Protein AF-A0A3D5US49-F1 (afdb_monomer)

Mean predicted aligned error: 4.42 Å

Solvent-accessible surface area (backbone atoms only — not comparable to full-atom values): 7353 Å² total; per-residue (Å²): 103,60,69,60,52,53,50,41,47,77,71,67,50,90,74,85,87,63,83,91,39,85,82,51,78,77,54,89,70,97,71,36,71,46,76,36,46,8,59,54,31,60,66,82,73,28,47,64,89,82,23,84,26,93,61,59,70,69,68,53,64,74,66,43,62,33,37,36,33,36,58,64,65,66,48,29,49,66,60,47,51,59,34,48,77,70,73,28,52,74,47,77,42,70,92,70,70,94,70,71,79,88,74,74,96,74,93,81,87,86,86,82,89,133

Structure (mmCIF, N/CA/C/O backbone):
data_AF-A0A3D5US49-F1
#
_entry.id   AF-A0A3D5US49-F1
#
loop_
_atom_site.group_PDB
_atom_site.id
_atom_site.type_symbol
_atom_site.label_atom_id
_atom_site.label_alt_id
_atom_site.label_comp_id
_atom_site.label_asym_id
_atom_site.label_entity_id
_atom_site.la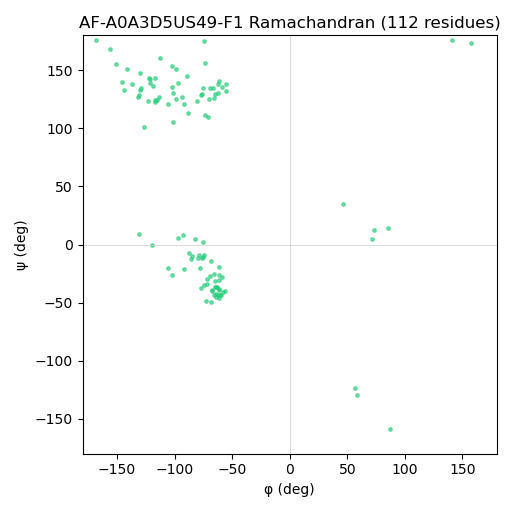bel_seq_id
_atom_site.pdbx_PDB_ins_code
_atom_site.Cartn_x
_atom_site.Cartn_y
_atom_site.Cartn_z
_atom_site.occupancy
_atom_site.B_iso_or_equiv
_atom_site.auth_seq_id
_atom_site.auth_comp_id
_atom_site.auth_asym_id
_atom_site.auth_atom_id
_atom_site.pdbx_PDB_model_num
ATOM 1 N N . ARG A 1 1 ? -0.435 13.999 9.848 1.00 87.69 1 ARG A N 1
ATOM 2 C CA . ARG A 1 1 ? -0.110 14.516 11.202 1.00 87.69 1 ARG A CA 1
ATOM 3 C C . ARG A 1 1 ? -1.212 15.468 11.656 1.00 87.69 1 ARG A C 1
ATOM 5 O O . ARG A 1 1 ? -1.822 16.069 10.768 1.00 87.69 1 ARG A O 1
ATOM 12 N N . PRO A 1 2 ? -1.482 15.591 12.965 1.00 93.88 2 PRO A N 1
ATOM 13 C CA . PRO A 1 2 ? -2.651 16.301 13.491 1.00 93.88 2 PRO A CA 1
ATOM 14 C C . PRO A 1 2 ? -2.766 17.755 13.032 1.00 93.88 2 PRO A C 1
ATOM 16 O O . PRO A 1 2 ? -3.845 18.191 12.643 1.00 93.88 2 PRO A O 1
ATOM 19 N N . GLU A 1 3 ? -1.653 18.485 12.967 1.00 95.69 3 GLU A N 1
ATOM 20 C CA . GLU A 1 3 ? -1.659 19.904 12.594 1.00 95.69 3 GLU A CA 1
ATOM 21 C C . GLU A 1 3 ? -2.064 20.097 11.129 1.00 95.69 3 GLU A C 1
ATOM 23 O O . GLU A 1 3 ? -2.828 21.005 10.802 1.00 95.69 3 GLU A O 1
ATOM 28 N N . GLY A 1 4 ? -1.585 19.209 10.252 1.00 95.38 4 GLY A N 1
ATOM 29 C CA . GLY A 1 4 ? -1.939 19.207 8.833 1.00 95.38 4 GLY A CA 1
ATOM 30 C C . GLY A 1 4 ? -3.406 18.847 8.605 1.00 95.38 4 GLY A C 1
ATOM 31 O O . GLY A 1 4 ? -4.070 19.492 7.800 1.00 95.38 4 GLY A O 1
ATOM 32 N N . ALA A 1 5 ? -3.934 17.878 9.359 1.00 96.00 5 ALA A N 1
ATOM 33 C CA . ALA A 1 5 ? -5.355 17.541 9.307 1.00 96.00 5 ALA A CA 1
ATOM 34 C C . ALA A 1 5 ? -6.227 18.713 9.781 1.00 96.00 5 ALA A C 1
ATOM 36 O O . ALA A 1 5 ? -7.174 19.092 9.099 1.00 96.00 5 ALA A O 1
ATOM 37 N N . ALA A 1 6 ? -5.858 19.357 10.892 1.00 96.81 6 ALA A N 1
ATOM 38 C CA . ALA A 1 6 ? -6.561 20.535 11.388 1.00 96.81 6 ALA A CA 1
ATOM 39 C C . ALA A 1 6 ? -6.525 21.699 10.379 1.00 96.81 6 ALA A C 1
ATOM 41 O O . ALA A 1 6 ? -7.517 22.408 10.220 1.00 96.81 6 ALA A O 1
ATOM 42 N N . ALA A 1 7 ? -5.402 21.894 9.680 1.00 97.94 7 ALA A N 1
ATOM 43 C CA . ALA A 1 7 ? -5.298 22.886 8.613 1.00 97.94 7 ALA A CA 1
ATOM 44 C C . ALA A 1 7 ? -6.200 22.553 7.413 1.00 97.94 7 ALA A C 1
ATOM 46 O O . ALA A 1 7 ? -6.899 23.442 6.934 1.00 97.94 7 ALA A O 1
ATOM 47 N N . ALA A 1 8 ? -6.241 21.290 6.976 1.00 97.31 8 ALA A N 1
ATOM 48 C CA . ALA A 1 8 ? -7.117 20.845 5.891 1.00 97.31 8 ALA A CA 1
ATOM 49 C C . ALA A 1 8 ? -8.601 21.058 6.231 1.00 97.31 8 ALA A C 1
ATOM 51 O O . ALA A 1 8 ? -9.348 21.592 5.414 1.00 97.31 8 ALA A O 1
ATOM 52 N N . ILE A 1 9 ? -9.008 20.731 7.463 1.00 97.19 9 ILE A N 1
ATOM 53 C CA . ILE A 1 9 ? -10.378 20.949 7.952 1.00 97.19 9 ILE A CA 1
ATOM 54 C C . ILE A 1 9 ? -10.732 22.440 7.936 1.00 97.19 9 ILE A C 1
ATOM 56 O O . ILE A 1 9 ? -11.788 22.812 7.432 1.00 97.19 9 ILE A O 1
ATOM 60 N N . ARG A 1 10 ? -9.842 23.320 8.422 1.00 98.19 10 ARG A N 1
ATOM 61 C CA . ARG A 1 10 ? -10.053 24.780 8.340 1.00 98.19 10 ARG A CA 1
ATOM 62 C C . ARG A 1 10 ? -10.153 25.282 6.899 1.00 98.19 10 ARG A C 1
ATOM 64 O O . ARG A 1 10 ? -10.857 26.253 6.653 1.00 98.19 10 ARG A O 1
ATOM 71 N N . GLY A 1 11 ? -9.472 24.623 5.964 1.00 97.94 11 GLY A N 1
ATOM 72 C CA . GLY A 1 11 ? -9.585 24.875 4.527 1.00 97.94 11 GLY A CA 1
ATOM 73 C C . GLY A 1 11 ? -10.864 24.326 3.881 1.00 97.94 11 GLY A C 1
ATOM 74 O O . GLY A 1 11 ? -11.013 24.454 2.672 1.00 97.94 11 GLY A O 1
ATOM 75 N N . GLY A 1 12 ? -11.771 23.712 4.650 1.00 98.12 12 GLY A N 1
ATOM 76 C CA . GLY A 1 12 ? -13.033 23.164 4.151 1.00 98.12 12 GLY A CA 1
ATOM 77 C C . GLY A 1 12 ? -12.938 21.743 3.591 1.00 98.12 12 GLY A C 1
ATOM 78 O O . GLY A 1 12 ? -13.863 21.299 2.913 1.00 98.12 12 GLY A O 1
ATOM 79 N N . ALA A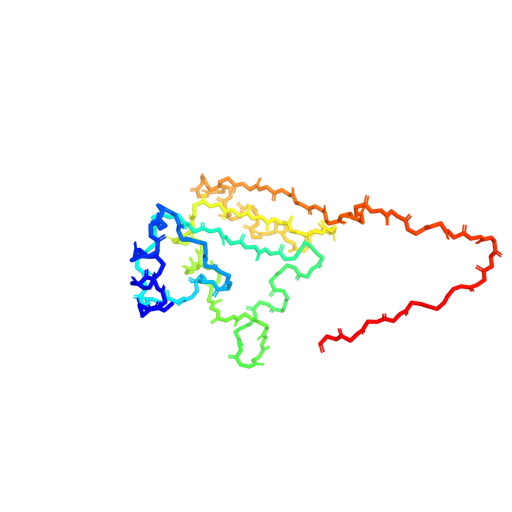 1 13 ? -11.846 21.014 3.847 1.00 97.75 13 ALA A N 1
ATOM 80 C CA . ALA A 1 13 ? -11.724 19.630 3.400 1.00 97.75 13 ALA A CA 1
ATOM 81 C C . ALA A 1 13 ? -12.753 18.725 4.097 1.00 97.75 13 ALA A C 1
ATOM 83 O O . ALA A 1 13 ? -12.831 18.686 5.325 1.00 97.75 13 ALA A O 1
ATOM 84 N N . SER A 1 14 ? -13.492 17.949 3.305 1.00 97.62 14 SER A N 1
ATOM 85 C CA . SER A 1 14 ? -14.403 16.902 3.787 1.00 97.62 14 SER A CA 1
ATOM 86 C C . SER A 1 14 ? -13.738 15.526 3.881 1.00 97.62 14 SER A C 1
ATOM 88 O O . SER A 1 14 ? -14.219 14.659 4.604 1.00 97.62 14 SER A O 1
ATOM 90 N N . ILE A 1 15 ? -12.635 15.321 3.154 1.00 96.81 15 ILE A N 1
ATOM 91 C CA . ILE A 1 15 ? -11.869 14.073 3.106 1.00 96.81 15 ILE A CA 1
ATOM 92 C C . ILE A 1 15 ? -10.381 14.412 3.160 1.00 96.81 15 ILE A C 1
ATOM 94 O O . ILE A 1 15 ? -9.916 15.335 2.490 1.00 96.81 15 ILE A O 1
ATOM 98 N N . ILE A 1 16 ? -9.625 13.636 3.936 1.00 96.06 16 ILE A N 1
ATOM 99 C CA . ILE A 1 16 ? -8.165 13.718 4.005 1.00 96.06 16 ILE A CA 1
ATOM 100 C C . ILE A 1 16 ? -7.587 12.412 3.466 1.00 96.06 16 ILE A C 1
ATOM 102 O O . ILE A 1 16 ? -7.878 11.337 3.985 1.00 96.06 16 ILE A O 1
ATOM 106 N N . VAL A 1 17 ? -6.722 12.511 2.457 1.00 96.38 17 VAL A N 1
ATOM 107 C CA . VAL A 1 17 ? -5.927 11.380 1.965 1.00 96.38 17 VAL A CA 1
ATOM 108 C C . VAL A 1 17 ? -4.532 11.472 2.570 1.00 96.38 17 VAL A C 1
ATOM 110 O O . VAL A 1 17 ? -3.864 12.499 2.461 1.00 96.38 17 VAL A O 1
ATOM 113 N N . MET A 1 18 ? -4.100 10.403 3.237 1.00 95.6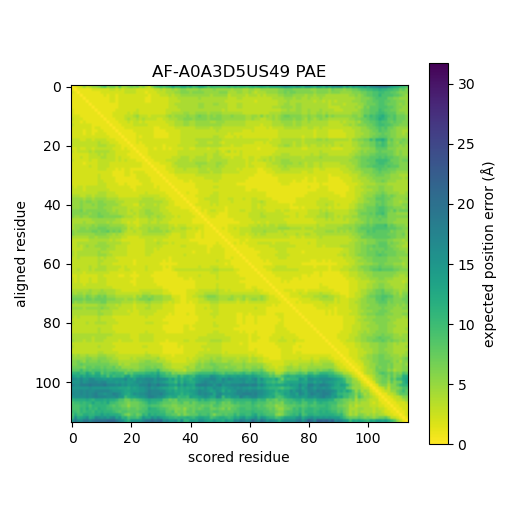2 18 MET A N 1
ATOM 114 C CA . MET A 1 18 ? -2.767 10.317 3.828 1.00 95.62 18 MET A CA 1
ATOM 115 C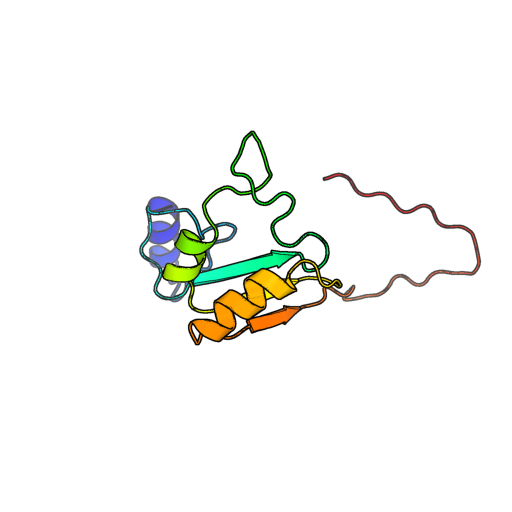 C . MET A 1 18 ? -1.851 9.483 2.938 1.00 95.62 18 MET A C 1
ATOM 117 O O . MET A 1 18 ? -1.945 8.255 2.943 1.00 95.62 18 MET A O 1
ATOM 121 N N . ASP A 1 19 ? -0.942 10.148 2.231 1.00 94.56 19 ASP A N 1
ATOM 122 C CA . ASP A 1 19 ? 0.177 9.467 1.583 1.00 94.56 19 ASP A CA 1
ATOM 123 C C . ASP A 1 19 ? 1.123 8.876 2.648 1.00 94.56 19 ASP A C 1
ATOM 125 O O . ASP A 1 19 ? 1.382 9.512 3.673 1.00 94.56 19 ASP A O 1
ATOM 129 N N . ASP A 1 20 ? 1.545 7.627 2.457 1.00 92.69 20 ASP A N 1
ATOM 130 C CA . ASP A 1 20 ? 2.304 6.803 3.421 1.00 92.69 20 ASP A CA 1
ATOM 131 C C . ASP A 1 20 ? 1.736 6.820 4.866 1.00 92.69 20 ASP A C 1
ATOM 133 O O . ASP A 1 20 ? 2.444 6.807 5.877 1.00 92.69 20 ASP A O 1
ATOM 137 N N . GLY A 1 21 ? 0.406 6.889 4.997 1.00 94.50 21 GLY A N 1
ATOM 138 C CA . GLY A 1 21 ? -0.257 7.065 6.291 1.00 94.50 21 GLY A CA 1
ATOM 139 C C . GLY A 1 21 ? -0.396 5.803 7.146 1.00 94.50 21 GLY A C 1
ATOM 140 O O . GLY A 1 21 ? -0.784 5.909 8.311 1.00 94.50 21 GLY A O 1
ATOM 141 N N . LEU A 1 22 ? -0.133 4.608 6.606 1.00 94.88 22 LEU A N 1
ATOM 142 C CA . LEU A 1 22 ? -0.633 3.345 7.168 1.00 94.88 22 LEU A CA 1
ATOM 143 C C . LEU A 1 22 ? -0.103 3.027 8.578 1.00 94.88 22 LEU A C 1
ATOM 145 O O . LEU A 1 22 ? -0.839 2.483 9.409 1.00 94.88 22 LEU A O 1
ATOM 149 N N . GLN A 1 23 ? 1.158 3.354 8.867 1.00 93.81 23 GLN A N 1
ATOM 150 C CA . GLN A 1 23 ? 1.774 3.162 10.187 1.00 93.81 23 GLN A CA 1
ATOM 151 C C . GLN A 1 23 ? 1.526 4.329 11.141 1.00 93.81 23 GLN A C 1
ATOM 153 O O . GLN A 1 23 ? 1.802 4.197 12.327 1.00 93.81 23 GLN A O 1
ATOM 158 N N . ASN A 1 24 ? 1.028 5.469 10.657 1.00 93.62 24 ASN A N 1
ATOM 159 C CA . ASN A 1 24 ? 0.922 6.681 11.458 1.00 93.62 24 ASN A CA 1
ATOM 160 C C . ASN A 1 24 ? -0.222 6.566 12.485 1.00 93.62 24 ASN A C 1
ATOM 162 O O . ASN A 1 24 ? -1.380 6.607 12.074 1.00 93.62 24 ASN A O 1
ATOM 166 N N . PRO A 1 25 ? 0.034 6.485 13.802 1.00 93.12 25 PRO A N 1
ATOM 167 C CA . PRO A 1 25 ? -1.032 6.331 14.791 1.00 93.12 25 PRO A CA 1
ATOM 168 C C . PRO A 1 25 ? -1.656 7.670 15.215 1.00 93.12 25 PRO A C 1
ATOM 170 O O . PRO A 1 25 ? -2.666 7.674 15.905 1.00 93.12 25 PRO A O 1
ATOM 173 N N . SER A 1 26 ? -1.067 8.808 14.822 1.00 95.62 26 SER A N 1
ATOM 174 C CA . SER A 1 26 ? -1.471 10.144 15.297 1.00 95.62 26 SER A CA 1
ATOM 175 C C . SER A 1 26 ? -2.844 10.600 14.803 1.00 95.62 26 SER A C 1
ATOM 177 O O . SER A 1 26 ? -3.378 11.582 15.307 1.00 95.62 26 SER A O 1
ATOM 179 N N . LEU A 1 27 ? -3.399 9.916 13.802 1.00 93.81 27 LEU A N 1
ATOM 180 C CA . LEU A 1 27 ? -4.723 10.175 13.258 1.00 93.81 27 LEU A CA 1
ATOM 181 C C . LEU A 1 27 ? -5.490 8.858 13.160 1.00 93.81 27 LEU A C 1
ATOM 183 O O . LEU A 1 27 ? -4.993 7.880 12.582 1.00 93.81 27 LEU A O 1
ATOM 187 N N . ALA A 1 28 ? -6.704 8.865 13.712 1.00 94.19 28 ALA A N 1
ATOM 188 C CA . ALA A 1 28 ? -7.695 7.836 13.446 1.00 94.19 28 ALA A CA 1
ATOM 189 C C . ALA A 1 28 ? -8.036 7.852 11.951 1.00 94.19 28 ALA A C 1
ATOM 191 O O . ALA A 1 28 ? -8.085 8.914 11.331 1.00 94.19 28 ALA A O 1
ATOM 192 N N . LYS A 1 29 ? -8.208 6.666 11.372 1.00 95.38 29 LYS A N 1
ATOM 193 C CA . LYS A 1 29 ? -8.506 6.498 9.950 1.00 95.38 29 LYS A CA 1
ATOM 194 C C . LYS A 1 29 ? -9.798 5.719 9.843 1.00 95.38 29 LYS A C 1
ATOM 196 O O . LYS A 1 29 ? -9.863 4.602 10.350 1.00 95.38 29 LYS A O 1
ATOM 201 N N . ASP A 1 30 ? -10.772 6.286 9.151 1.00 97.19 30 ASP A N 1
ATOM 202 C CA . ASP A 1 30 ? -12.033 5.601 8.862 1.00 97.19 30 ASP A CA 1
ATOM 203 C C . ASP A 1 30 ? -11.838 4.497 7.816 1.00 97.19 30 ASP A C 1
ATOM 205 O O . ASP A 1 30 ? -12.528 3.479 7.827 1.00 97.19 30 ASP A O 1
ATOM 209 N N . PHE A 1 31 ? -10.861 4.685 6.922 1.00 97.88 31 PHE A N 1
ATOM 210 C CA . PHE A 1 31 ? -10.528 3.738 5.869 1.00 97.88 31 PHE A CA 1
ATOM 211 C C . PHE A 1 31 ? -9.020 3.706 5.610 1.00 97.88 31 PHE A C 1
ATOM 213 O O . PHE A 1 31 ? -8.375 4.746 5.484 1.00 97.88 31 PHE A O 1
ATOM 220 N N . SER A 1 32 ? -8.446 2.507 5.517 1.00 98.06 32 SER A N 1
ATOM 221 C CA . SER A 1 32 ? -7.019 2.294 5.258 1.00 98.06 32 SER A CA 1
ATOM 222 C C . SER A 1 32 ? -6.799 1.317 4.108 1.00 98.06 32 SER A C 1
ATOM 224 O O . SER A 1 32 ? -7.396 0.239 4.067 1.00 98.06 32 SER A O 1
ATOM 226 N N . ILE A 1 33 ? -5.891 1.671 3.200 1.00 98.12 33 ILE A N 1
ATOM 227 C CA . ILE A 1 33 ? -5.498 0.844 2.056 1.00 98.12 33 ILE A CA 1
ATOM 228 C C . ILE A 1 33 ? -4.044 0.420 2.241 1.00 98.12 33 ILE A C 1
ATOM 230 O O . ILE A 1 33 ? -3.172 1.263 2.443 1.00 98.12 33 ILE A O 1
ATOM 234 N N . LEU A 1 34 ? -3.779 -0.884 2.153 1.00 97.81 34 LEU A N 1
ATOM 235 C CA . LEU A 1 34 ? -2.417 -1.399 2.042 1.00 97.81 34 LEU A CA 1
ATOM 236 C C . LEU A 1 34 ? -2.050 -1.539 0.566 1.00 97.81 34 LEU A C 1
ATOM 238 O O . LEU A 1 34 ? -2.691 -2.295 -0.160 1.00 97.81 34 LEU A O 1
ATOM 242 N N . VAL A 1 35 ? -0.996 -0.851 0.140 1.00 97.25 35 VAL A N 1
ATOM 243 C CA . VAL A 1 35 ? -0.433 -0.988 -1.206 1.00 97.25 35 VAL A CA 1
ATOM 244 C C . VAL A 1 35 ? 0.809 -1.870 -1.131 1.00 97.25 35 VAL A C 1
ATOM 246 O O . VAL A 1 35 ? 1.674 -1.655 -0.283 1.00 97.25 35 VAL A O 1
ATOM 249 N N . VAL A 1 36 ? 0.887 -2.876 -1.997 1.00 97.25 36 VAL A N 1
ATOM 250 C CA . VAL A 1 36 ? 2.027 -3.795 -2.098 1.00 97.25 36 VAL A CA 1
ATOM 251 C C . VAL A 1 36 ? 2.450 -3.891 -3.557 1.00 97.25 36 VAL A C 1
ATOM 253 O O . VAL A 1 36 ? 1.611 -4.086 -4.433 1.00 97.25 36 VAL A O 1
ATOM 256 N N . ASP A 1 37 ? 3.747 -3.774 -3.823 1.00 96.69 37 ASP A N 1
ATOM 257 C CA . ASP A 1 37 ? 4.299 -4.034 -5.152 1.00 96.69 37 ASP A CA 1
ATOM 258 C C . ASP A 1 37 ? 4.147 -5.522 -5.510 1.00 96.69 37 ASP A C 1
ATOM 260 O O . ASP A 1 37 ? 4.558 -6.406 -4.758 1.00 96.69 37 ASP A O 1
ATOM 264 N N . ALA A 1 38 ? 3.534 -5.819 -6.653 1.00 97.44 38 ALA A N 1
ATOM 265 C CA . ALA A 1 38 ? 3.226 -7.180 -7.081 1.00 97.44 38 ALA A CA 1
ATOM 266 C C . ALA A 1 38 ? 4.486 -7.983 -7.447 1.00 97.44 38 ALA A C 1
ATOM 268 O O . ALA A 1 38 ? 4.486 -9.212 -7.315 1.00 97.44 38 ALA A O 1
ATOM 269 N N . ALA A 1 39 ? 5.555 -7.305 -7.882 1.00 96.19 39 ALA A N 1
ATOM 270 C CA . ALA A 1 39 ? 6.823 -7.932 -8.251 1.00 96.19 39 ALA A CA 1
ATOM 271 C C . ALA A 1 39 ? 7.656 -8.323 -7.021 1.00 96.19 39 ALA A C 1
ATOM 273 O O . ALA A 1 39 ? 8.278 -9.383 -7.013 1.00 96.19 39 ALA A O 1
ATOM 274 N N . SER A 1 40 ? 7.630 -7.500 -5.973 1.00 95.56 40 SER A N 1
ATOM 275 C CA . SER A 1 40 ? 8.475 -7.647 -4.782 1.00 95.56 40 SER A CA 1
ATOM 276 C C . SER A 1 40 ? 7.736 -8.251 -3.587 1.00 95.56 40 SER A C 1
ATOM 278 O O . SER A 1 40 ? 8.350 -8.875 -2.719 1.00 95.56 40 SER A O 1
ATOM 280 N N . GLY A 1 41 ? 6.414 -8.084 -3.513 1.00 96.38 41 GLY A N 1
ATOM 281 C CA . GLY A 1 41 ? 5.585 -8.601 -2.429 1.00 96.38 41 GLY A CA 1
ATOM 282 C C . GLY A 1 41 ? 6.048 -8.114 -1.053 1.00 96.38 41 GLY A C 1
ATOM 283 O O . GLY A 1 41 ? 6.143 -6.919 -0.790 1.00 96.38 41 GLY A O 1
ATOM 284 N N . LEU A 1 42 ? 6.343 -9.060 -0.157 1.00 96.12 42 LEU A N 1
ATOM 285 C CA . LEU A 1 42 ? 6.869 -8.784 1.190 1.00 96.12 42 LEU A CA 1
ATOM 286 C C . LEU A 1 42 ? 8.411 -8.806 1.264 1.00 96.12 42 LEU A C 1
ATOM 288 O O . LEU A 1 42 ? 8.977 -8.795 2.362 1.00 96.12 42 LEU A O 1
ATOM 292 N N . GLY A 1 43 ? 9.097 -8.890 0.120 1.00 94.38 43 GLY A N 1
ATOM 293 C CA . GLY A 1 43 ? 10.545 -9.063 0.046 1.00 94.38 43 GLY A CA 1
ATOM 294 C C . GLY A 1 43 ? 11.004 -10.330 0.769 1.00 94.38 43 GLY A C 1
ATOM 295 O O . GLY A 1 43 ? 10.447 -11.409 0.585 1.00 94.38 43 GLY A O 1
ATOM 296 N N . ASN A 1 44 ? 12.001 -10.197 1.645 1.00 94.56 44 ASN A N 1
ATOM 297 C CA . ASN A 1 44 ? 12.538 -11.322 2.418 1.00 94.56 44 ASN A CA 1
ATOM 298 C C . ASN A 1 44 ? 11.718 -11.671 3.683 1.00 94.56 44 ASN A C 1
ATOM 300 O O . ASN A 1 44 ? 12.151 -12.502 4.482 1.00 94.56 44 ASN A O 1
ATOM 304 N N . GLY A 1 45 ? 10.572 -11.014 3.907 1.00 93.69 45 GLY A N 1
ATOM 305 C CA . GLY A 1 45 ? 9.685 -11.280 5.041 1.00 93.69 45 GLY A CA 1
ATOM 306 C C . GLY A 1 45 ? 10.201 -10.826 6.413 1.00 93.69 45 GLY A C 1
ATOM 307 O O . GLY A 1 45 ? 9.541 -11.090 7.420 1.00 93.69 45 GLY A O 1
ATOM 308 N N . ARG A 1 46 ? 11.355 -10.150 6.485 1.00 96.69 46 ARG A N 1
ATOM 309 C CA . ARG A 1 46 ? 11.946 -9.652 7.736 1.00 96.69 46 ARG A CA 1
ATOM 310 C C . ARG A 1 46 ? 11.645 -8.168 7.942 1.00 96.69 46 ARG A C 1
ATOM 312 O O . ARG A 1 46 ? 11.476 -7.414 6.984 1.00 96.69 46 ARG A O 1
ATOM 319 N N . LEU A 1 47 ? 11.581 -7.766 9.211 1.00 96.81 47 LEU A N 1
ATOM 320 C CA . LEU A 1 47 ? 11.468 -6.360 9.596 1.00 96.81 47 LEU A CA 1
ATOM 321 C C . LEU A 1 47 ? 12.793 -5.626 9.387 1.00 96.81 47 LEU A C 1
ATOM 323 O O . LEU A 1 47 ? 13.860 -6.240 9.461 1.00 96.81 47 LEU A O 1
ATOM 327 N N . MET A 1 48 ? 12.716 -4.310 9.215 1.00 94.69 48 MET A N 1
ATOM 328 C CA . MET A 1 48 ? 13.885 -3.430 9.241 1.00 94.69 48 MET A CA 1
ATOM 329 C C . MET A 1 48 ? 14.669 -3.609 10.557 1.00 94.69 48 MET A C 1
ATOM 331 O O . MET A 1 48 ? 14.045 -3.705 11.618 1.00 94.69 48 MET A O 1
ATOM 335 N N . PRO A 1 49 ? 16.017 -3.656 10.520 1.00 95.44 49 PRO A N 1
ATOM 336 C CA . PRO A 1 49 ? 16.891 -3.490 9.347 1.00 95.44 49 PRO A CA 1
ATOM 337 C C . PRO A 1 49 ? 17.168 -4.784 8.553 1.00 95.44 49 PRO A C 1
ATOM 339 O O . PRO A 1 49 ? 17.778 -4.730 7.493 1.00 95.44 49 PRO A O 1
ATOM 342 N N . ALA A 1 50 ? 16.742 -5.955 9.038 1.00 96.56 50 ALA A N 1
ATOM 343 C CA . ALA A 1 50 ? 17.040 -7.253 8.414 1.00 96.56 50 ALA A CA 1
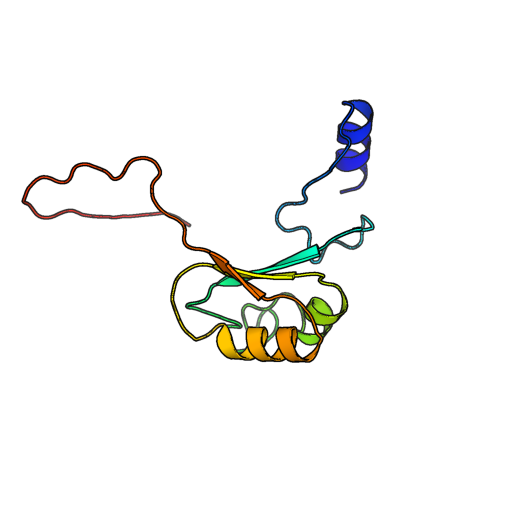ATOM 344 C C . ALA A 1 50 ? 16.234 -7.533 7.126 1.00 96.56 50 ALA A C 1
ATOM 346 O O . ALA A 1 50 ? 16.474 -8.525 6.432 1.00 96.56 50 ALA A O 1
ATOM 347 N N . GLY A 1 51 ? 15.251 -6.694 6.818 1.00 95.19 51 GLY A N 1
ATOM 348 C CA . GLY A 1 51 ? 14.396 -6.777 5.643 1.00 95.19 51 GLY A CA 1
ATOM 349 C C . GLY A 1 51 ? 13.579 -5.505 5.449 1.00 95.19 51 GLY A C 1
ATOM 350 O O . GLY A 1 51 ? 13.643 -4.617 6.291 1.00 95.19 51 GLY A O 1
ATOM 351 N N . PRO A 1 52 ? 12.798 -5.406 4.362 1.00 94.19 52 PRO A N 1
ATOM 352 C CA . PRO A 1 52 ? 12.155 -4.156 3.955 1.00 94.19 52 PRO A CA 1
ATOM 353 C C . PRO A 1 52 ? 10.886 -3.811 4.751 1.00 94.19 52 PRO A C 1
ATOM 355 O O . PRO A 1 52 ? 10.321 -2.731 4.582 1.00 94.19 52 PRO A O 1
ATOM 358 N N . LEU A 1 53 ? 10.382 -4.719 5.592 1.00 96.00 53 LEU A N 1
ATOM 359 C CA . LEU A 1 53 ? 9.094 -4.525 6.251 1.00 96.00 53 LEU A CA 1
ATOM 360 C C . LEU A 1 53 ? 9.207 -3.542 7.425 1.00 96.00 53 LEU A C 1
ATOM 362 O O . LEU A 1 53 ? 10.004 -3.728 8.344 1.00 96.00 53 LEU A O 1
ATOM 366 N N . ARG A 1 54 ? 8.340 -2.525 7.445 1.00 95.12 54 ARG A N 1
ATOM 367 C CA . ARG A 1 54 ? 8.218 -1.575 8.570 1.00 95.12 54 ARG A CA 1
ATOM 368 C C . ARG A 1 54 ? 7.440 -2.150 9.753 1.00 95.12 54 ARG A C 1
ATOM 370 O O . ARG A 1 54 ? 7.548 -1.671 10.874 1.00 95.12 54 ARG A O 1
ATOM 377 N N . GLU A 1 55 ? 6.651 -3.187 9.501 1.00 95.62 55 GLU A N 1
ATOM 378 C CA . GLU A 1 55 ? 5.817 -3.854 10.491 1.00 95.62 55 GLU A CA 1
ATOM 379 C C . GLU A 1 55 ? 5.499 -5.291 10.073 1.00 95.62 55 GLU A C 1
ATOM 381 O O . GLU A 1 55 ? 5.692 -5.691 8.923 1.00 95.62 55 GLU A O 1
ATOM 386 N N . LYS A 1 56 ? 4.958 -6.082 11.004 1.00 96.06 56 LYS A N 1
ATOM 387 C CA . LYS A 1 56 ? 4.526 -7.445 10.693 1.00 96.06 56 LYS A CA 1
ATOM 388 C C . LYS A 1 56 ? 3.294 -7.392 9.780 1.00 96.06 56 LYS A C 1
ATOM 390 O O . LYS A 1 56 ? 2.330 -6.714 10.132 1.00 96.06 56 LYS A O 1
ATOM 395 N N . PRO A 1 57 ? 3.220 -8.198 8.704 1.00 95.56 57 PRO A N 1
ATOM 396 C CA . PRO A 1 57 ? 2.070 -8.173 7.799 1.00 95.56 57 PRO A CA 1
ATOM 397 C C . PRO A 1 57 ? 0.736 -8.480 8.491 1.00 95.56 57 PRO A C 1
ATOM 399 O O . PRO A 1 57 ? -0.308 -8.008 8.066 1.00 95.56 57 PRO A O 1
ATOM 402 N N . GLY A 1 58 ? 0.755 -9.259 9.581 1.00 96.12 58 GLY A N 1
ATOM 403 C CA . GLY A 1 58 ? -0.444 -9.501 10.391 1.00 96.12 58 GLY A CA 1
ATOM 404 C C . GLY A 1 58 ? -1.025 -8.226 11.011 1.00 96.12 58 GLY A C 1
ATOM 405 O O . GLY A 1 58 ? -2.240 -8.065 10.993 1.00 96.12 58 GLY A O 1
ATOM 406 N N . ASN A 1 59 ? -0.167 -7.316 11.481 1.00 95.69 59 ASN A N 1
ATOM 407 C CA . ASN A 1 59 ? -0.571 -6.056 12.108 1.00 95.69 59 ASN A CA 1
ATOM 408 C C . ASN A 1 59 ? -1.138 -5.069 11.081 1.00 95.69 59 ASN A C 1
ATOM 410 O O . ASN A 1 59 ? -2.040 -4.299 11.401 1.00 95.69 59 ASN A O 1
ATOM 414 N N . ALA A 1 60 ? -0.611 -5.076 9.854 1.00 96.12 60 ALA A N 1
ATOM 415 C CA . ALA A 1 60 ? -1.165 -4.283 8.761 1.00 96.12 60 ALA A CA 1
ATOM 416 C C . ALA A 1 60 ? -2.541 -4.829 8.354 1.00 96.12 60 ALA A C 1
ATOM 418 O O . ALA A 1 60 ? -3.519 -4.089 8.314 1.00 96.12 60 ALA A O 1
ATOM 419 N N . LEU A 1 61 ? -2.637 -6.145 8.128 1.00 97.69 61 LEU A N 1
ATOM 420 C CA . LEU A 1 61 ? -3.884 -6.796 7.719 1.00 97.69 61 LEU A CA 1
ATOM 421 C C . LEU A 1 61 ? -5.020 -6.655 8.742 1.00 97.69 61 LEU A C 1
ATOM 423 O O . LEU A 1 61 ? -6.177 -6.715 8.349 1.00 97.69 61 LEU A O 1
ATOM 427 N N . SER A 1 62 ? -4.725 -6.488 10.033 1.00 96.50 62 SER A N 1
ATOM 428 C CA . SER A 1 62 ? -5.761 -6.321 11.061 1.00 96.50 62 SER A CA 1
ATOM 429 C C . SER A 1 62 ? -6.417 -4.939 11.064 1.00 96.50 62 SER A C 1
ATOM 431 O O . SER A 1 62 ? -7.387 -4.750 11.789 1.00 96.50 62 SER A O 1
ATOM 433 N N . ARG A 1 63 ? -5.878 -3.964 10.319 1.00 95.88 63 ARG A N 1
ATOM 434 C CA . ARG A 1 63 ? -6.341 -2.567 10.354 1.00 95.88 63 ARG A CA 1
ATOM 435 C C . ARG A 1 63 ? -6.598 -1.943 8.984 1.00 95.88 63 ARG A C 1
ATOM 437 O O . ARG A 1 63 ? -6.782 -0.734 8.899 1.00 95.88 63 ARG A O 1
ATOM 444 N N . ILE A 1 64 ? -6.559 -2.739 7.918 1.00 98.19 64 ILE A N 1
ATOM 445 C CA . ILE A 1 64 ? -6.833 -2.272 6.555 1.00 98.19 64 ILE A CA 1
ATOM 446 C C . ILE A 1 64 ? -8.236 -2.687 6.132 1.00 98.19 64 ILE A C 1
ATOM 448 O O . ILE A 1 64 ? -8.755 -3.711 6.568 1.00 98.19 64 ILE A O 1
ATOM 452 N N . ASN A 1 65 ? -8.807 -1.916 5.219 1.00 98.56 65 ASN A N 1
ATOM 453 C CA . ASN A 1 65 ? -10.108 -2.180 4.621 1.00 98.56 65 ASN A CA 1
ATOM 454 C C . ASN A 1 65 ? -9.983 -2.692 3.183 1.00 98.56 65 ASN A C 1
ATOM 456 O O . ASN A 1 65 ? -10.908 -3.315 2.677 1.00 98.56 65 ASN A O 1
ATOM 460 N N . ALA A 1 66 ? -8.846 -2.453 2.528 1.00 98.62 66 ALA A N 1
ATOM 461 C CA . ALA A 1 66 ? -8.553 -2.955 1.192 1.00 98.62 66 ALA A CA 1
ATOM 462 C C . ALA A 1 66 ? -7.048 -3.164 0.994 1.00 98.62 66 ALA A C 1
ATOM 464 O O . ALA A 1 66 ? -6.222 -2.505 1.633 1.00 98.62 66 ALA A O 1
ATOM 465 N N . LEU A 1 67 ? -6.700 -4.059 0.071 1.00 98.69 67 LEU A N 1
ATOM 466 C CA . LEU A 1 67 ? -5.334 -4.266 -0.399 1.00 98.69 67 LEU A CA 1
ATOM 467 C C . LEU A 1 67 ? -5.256 -3.982 -1.901 1.00 98.69 67 LEU A C 1
ATOM 469 O O . LEU A 1 67 ? -6.109 -4.436 -2.661 1.00 98.69 67 LEU A O 1
ATOM 473 N N . ILE A 1 68 ? -4.221 -3.266 -2.335 1.00 98.44 68 ILE A N 1
ATOM 474 C CA . ILE A 1 68 ? -3.916 -3.029 -3.749 1.00 98.44 68 ILE A CA 1
ATOM 475 C C . ILE A 1 68 ? -2.561 -3.655 -4.069 1.00 98.44 68 ILE A C 1
ATOM 477 O O . ILE A 1 68 ? -1.553 -3.305 -3.458 1.00 98.44 68 ILE A O 1
ATOM 481 N N . LEU A 1 69 ? -2.538 -4.558 -5.047 1.00 98.38 69 LEU A N 1
ATOM 482 C CA . LEU A 1 69 ? -1.312 -5.017 -5.691 1.00 98.38 69 LEU A CA 1
ATOM 483 C C . LEU A 1 69 ? -0.988 -4.091 -6.866 1.00 98.38 69 LEU A C 1
ATOM 485 O O . LEU A 1 69 ? -1.740 -4.061 -7.838 1.00 98.38 69 LEU A O 1
ATOM 489 N N . THR A 1 70 ? 0.106 -3.338 -6.777 1.00 97.56 70 THR A N 1
ATOM 490 C CA . THR A 1 70 ? 0.549 -2.435 -7.849 1.00 97.56 70 THR A CA 1
ATOM 491 C C . THR A 1 70 ? 1.616 -3.091 -8.717 1.00 97.56 70 THR A C 1
ATOM 493 O O . THR A 1 70 ? 2.507 -3.762 -8.207 1.00 97.56 70 THR A O 1
ATOM 496 N N . GLY A 1 71 ? 1.541 -2.909 -10.032 1.00 96.38 71 GLY A N 1
ATOM 497 C CA . GLY A 1 71 ? 2.500 -3.470 -10.981 1.00 96.38 71 GLY A CA 1
ATOM 498 C C . GLY A 1 71 ? 2.146 -4.886 -11.440 1.00 96.38 71 GLY A C 1
ATOM 499 O O . GLY A 1 71 ? 0.990 -5.305 -11.424 1.00 96.38 71 GLY A O 1
ATOM 500 N N . ARG A 1 72 ? 3.152 -5.618 -11.928 1.00 94.88 72 ARG A N 1
ATOM 501 C CA . ARG A 1 72 ? 3.007 -6.986 -12.449 1.00 94.88 72 ARG A CA 1
ATOM 502 C C . ARG A 1 72 ? 3.895 -7.938 -11.660 1.00 94.88 72 ARG A C 1
ATOM 504 O O . ARG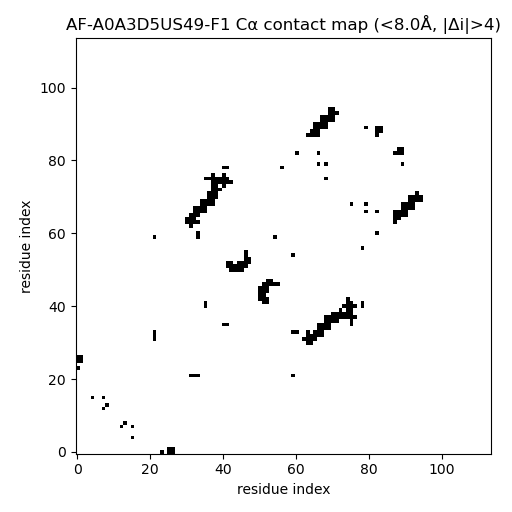 A 1 72 ? 5.015 -7.578 -11.324 1.00 94.88 72 ARG A O 1
ATOM 511 N N . GLY A 1 73 ? 3.419 -9.153 -11.418 1.00 95.44 73 GLY A N 1
ATOM 512 C CA . GLY A 1 73 ? 4.164 -10.187 -10.703 1.00 95.44 73 GLY A CA 1
ATOM 513 C C . GLY A 1 73 ? 3.271 -11.000 -9.773 1.00 95.44 73 GLY A C 1
ATOM 514 O O . GLY A 1 73 ? 2.083 -10.712 -9.638 1.00 95.44 73 GLY A O 1
ATOM 515 N N . HIS A 1 74 ? 3.872 -12.011 -9.145 1.00 96.88 74 HIS A N 1
ATOM 516 C CA . HIS A 1 74 ? 3.192 -12.978 -8.275 1.00 96.88 74 HIS A CA 1
ATOM 517 C C . HIS A 1 74 ? 3.719 -12.978 -6.833 1.00 96.88 74 HIS A C 1
ATOM 519 O O . HIS A 1 74 ? 3.214 -13.704 -5.979 1.00 96.88 74 HIS A O 1
ATOM 525 N N . ALA A 1 75 ? 4.717 -12.148 -6.506 1.00 97.44 75 ALA A N 1
ATOM 526 C CA . ALA A 1 75 ? 5.274 -12.095 -5.152 1.00 97.44 75 ALA A CA 1
ATOM 527 C C . ALA A 1 75 ? 4.254 -11.569 -4.122 1.00 97.44 75 ALA A C 1
ATOM 529 O O . ALA A 1 75 ? 4.327 -11.892 -2.934 1.00 97.44 75 ALA A O 1
ATOM 530 N N . GLY A 1 76 ? 3.275 -10.781 -4.578 1.00 96.88 76 GLY A N 1
ATOM 531 C CA . GLY A 1 76 ? 2.151 -10.306 -3.771 1.00 96.88 76 GLY A CA 1
ATOM 532 C C . GLY A 1 76 ? 1.057 -11.350 -3.497 1.00 96.88 76 GLY A C 1
ATOM 533 O O . GLY A 1 76 ? 0.208 -11.122 -2.632 1.00 96.88 76 GLY A O 1
ATOM 534 N N . ASP A 1 77 ? 1.063 -12.506 -4.168 1.00 97.81 77 ASP A N 1
ATOM 535 C CA . ASP A 1 77 ? -0.062 -13.451 -4.119 1.00 97.81 77 ASP A CA 1
ATOM 536 C C . ASP A 1 77 ? -0.281 -14.025 -2.714 1.00 97.81 77 ASP A C 1
ATOM 538 O O . ASP A 1 77 ? -1.418 -14.164 -2.260 1.00 97.81 77 ASP A O 1
ATOM 542 N N . GLY A 1 78 ? 0.800 -14.268 -1.967 1.00 97.56 78 GLY A N 1
ATOM 543 C CA . GLY A 1 78 ? 0.717 -14.771 -0.595 1.00 97.56 78 GLY A CA 1
ATOM 544 C C . GLY A 1 78 ? 0.027 -13.795 0.367 1.00 97.56 78 GLY A C 1
ATOM 545 O O . GLY A 1 78 ? -0.809 -14.202 1.179 1.00 97.56 78 GLY A O 1
ATOM 546 N N . ILE A 1 79 ? 0.332 -12.494 0.281 1.00 97.81 79 ILE A N 1
ATOM 547 C CA . ILE A 1 79 ? -0.332 -11.491 1.128 1.00 97.81 79 ILE A CA 1
ATOM 548 C C . ILE A 1 79 ? -1.768 -11.229 0.659 1.00 97.81 79 ILE A C 1
ATOM 550 O O . ILE A 1 79 ? -2.659 -11.080 1.496 1.00 97.81 79 ILE A O 1
ATOM 554 N N . ALA A 1 80 ? -2.020 -11.280 -0.650 1.00 98.44 80 ALA A N 1
ATOM 555 C CA . ALA A 1 80 ? -3.360 -11.189 -1.213 1.00 98.44 80 ALA A CA 1
ATOM 556 C C . ALA A 1 80 ? -4.257 -12.352 -0.765 1.00 98.44 80 ALA A C 1
ATOM 558 O O . ALA A 1 80 ? -5.391 -12.126 -0.348 1.00 98.44 80 ALA A O 1
ATOM 559 N N . ALA A 1 81 ? -3.754 -13.589 -0.766 1.00 98.44 81 ALA A N 1
ATOM 560 C CA . ALA A 1 81 ? -4.481 -14.746 -0.244 1.00 98.44 81 ALA A CA 1
ATOM 561 C C . ALA A 1 81 ? -4.835 -14.564 1.242 1.00 98.44 81 ALA A C 1
ATOM 563 O O . ALA A 1 81 ? -5.976 -14.783 1.647 1.00 98.44 81 ALA A O 1
ATOM 564 N N . ARG A 1 82 ? -3.887 -14.071 2.052 1.00 98.19 82 ARG A N 1
ATOM 565 C CA . ARG A 1 82 ? -4.114 -13.764 3.475 1.00 98.19 82 ARG A CA 1
ATOM 566 C C . ARG A 1 82 ? -5.121 -12.636 3.714 1.00 98.19 82 ARG A C 1
ATOM 568 O O . ARG A 1 82 ? -5.763 -12.638 4.766 1.00 98.19 82 ARG A O 1
ATOM 575 N N . ALA A 1 83 ? -5.208 -11.665 2.808 1.00 98.56 83 ALA A N 1
ATOM 576 C CA . ALA A 1 83 ? -6.199 -10.594 2.852 1.00 98.56 83 ALA A CA 1
ATOM 577 C C . ALA A 1 83 ? -7.594 -11.132 2.494 1.00 98.56 83 ALA A C 1
ATOM 579 O O . ALA A 1 83 ? -8.529 -10.966 3.273 1.00 98.56 83 ALA A O 1
ATOM 580 N N . ARG A 1 84 ? -7.709 -11.893 1.396 1.00 98.50 84 ARG A N 1
ATOM 581 C CA . ARG A 1 84 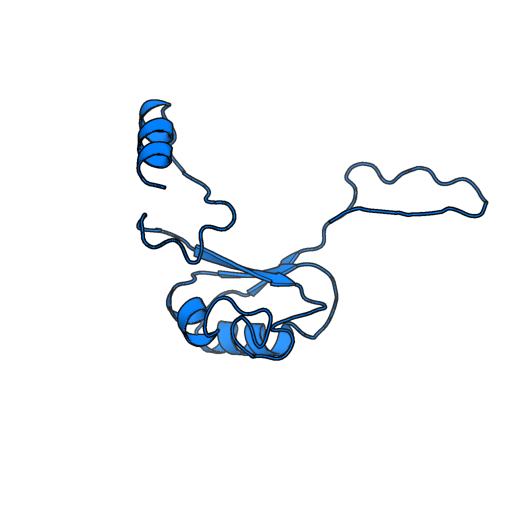? -8.966 -12.541 0.979 1.00 98.50 84 ARG A CA 1
ATOM 582 C C . ARG A 1 84 ? -9.524 -13.477 2.048 1.00 98.50 84 ARG A C 1
ATOM 584 O O . ARG A 1 84 ? -10.714 -13.433 2.327 1.00 98.50 84 ARG A O 1
ATOM 591 N N . ALA A 1 85 ? -8.664 -14.252 2.712 1.00 98.38 85 ALA A N 1
ATOM 592 C CA . ALA A 1 85 ? -9.060 -15.119 3.825 1.00 98.38 85 ALA A CA 1
ATOM 593 C C . ALA A 1 85 ? -9.648 -14.356 5.032 1.00 98.38 85 ALA A C 1
ATOM 595 O O . ALA A 1 85 ? -10.323 -14.953 5.862 1.00 98.38 85 ALA A O 1
ATOM 596 N N . ARG A 1 86 ? -9.397 -13.044 5.139 1.00 97.94 86 ARG A N 1
ATOM 597 C CA . ARG A 1 86 ? -9.980 -12.145 6.150 1.00 97.94 86 ARG A CA 1
ATOM 598 C C . ARG A 1 86 ? -11.200 -11.369 5.633 1.00 97.94 86 ARG A C 1
ATOM 600 O O . ARG A 1 86 ? -11.669 -10.473 6.322 1.00 97.94 86 ARG A O 1
ATOM 607 N N . GLY A 1 87 ? -11.674 -11.651 4.417 1.00 98.25 87 GLY A N 1
ATOM 608 C CA . GLY A 1 87 ? -12.741 -10.884 3.768 1.00 98.25 87 GLY A CA 1
ATOM 609 C C . GLY A 1 87 ? -12.308 -9.499 3.278 1.00 98.25 87 GLY A C 1
ATOM 610 O O . GLY A 1 87 ? -13.158 -8.688 2.924 1.00 98.25 87 GLY A O 1
ATOM 611 N N . ILE A 1 88 ? -11.003 -9.211 3.244 1.00 98.75 88 ILE A N 1
ATOM 612 C CA . ILE A 1 88 ? -10.490 -7.924 2.769 1.00 98.75 88 ILE A CA 1
ATOM 613 C C . ILE A 1 88 ? -10.456 -7.960 1.232 1.00 98.75 88 ILE A C 1
ATOM 615 O O . ILE A 1 88 ? -9.798 -8.845 0.668 1.00 98.75 88 ILE A O 1
ATOM 619 N N . PRO A 1 89 ? -11.124 -7.023 0.535 1.00 98.62 89 PRO A N 1
ATOM 620 C CA . PRO A 1 89 ? -11.071 -6.943 -0.917 1.00 98.62 89 PRO A CA 1
ATOM 621 C C . PRO A 1 89 ? -9.645 -6.659 -1.405 1.00 98.62 89 PRO A C 1
ATOM 623 O O . PRO A 1 89 ? -8.916 -5.838 -0.841 1.00 98.62 89 PRO A O 1
ATOM 626 N N . VAL A 1 90 ? -9.262 -7.352 -2.479 1.00 98.62 90 VAL A N 1
ATOM 627 C CA . VAL A 1 90 ? -7.956 -7.215 -3.131 1.00 98.62 90 VAL A CA 1
ATOM 628 C C . VAL A 1 90 ? -8.155 -6.699 -4.546 1.00 98.62 90 VAL A C 1
ATOM 630 O O . VAL A 1 90 ? -8.837 -7.341 -5.345 1.00 98.62 90 VAL A O 1
ATOM 633 N N . PHE A 1 91 ? -7.502 -5.588 -4.856 1.00 98.44 91 PHE A N 1
ATOM 634 C CA . PHE A 1 91 ? -7.488 -4.964 -6.171 1.00 98.44 91 PHE A CA 1
ATOM 635 C C . PHE A 1 91 ? -6.097 -5.055 -6.795 1.00 98.44 91 PHE A C 1
ATOM 637 O O . PHE A 1 91 ? -5.095 -5.224 -6.097 1.00 98.44 91 PHE A O 1
ATOM 644 N N . SER A 1 92 ? -6.037 -4.898 -8.113 1.00 97.25 92 SER A N 1
ATOM 645 C CA . SER A 1 92 ? -4.787 -4.801 -8.862 1.00 97.25 92 SER A CA 1
ATOM 646 C C . SER A 1 92 ? -4.746 -3.481 -9.618 1.00 97.25 92 SER A C 1
ATOM 648 O O . SER A 1 92 ? -5.755 -3.062 -10.185 1.00 97.25 92 SER A O 1
ATOM 650 N N . SER A 1 93 ? -3.586 -2.834 -9.642 1.00 96.62 93 SER A N 1
ATOM 651 C CA . SER A 1 93 ? -3.353 -1.607 -10.398 1.00 96.62 93 SER A CA 1
ATOM 652 C C . SER A 1 93 ? -2.087 -1.720 -11.241 1.00 96.62 93 SER A C 1
ATOM 654 O O . SER A 1 93 ? -1.122 -2.390 -10.882 1.00 96.62 93 SER A O 1
ATOM 656 N N . ILE A 1 94 ? -2.088 -1.059 -12.396 1.00 94.94 94 ILE A N 1
ATOM 657 C CA . ILE A 1 94 ? -0.909 -0.905 -13.247 1.00 94.94 94 ILE A CA 1
ATOM 658 C C . ILE A 1 94 ? -0.829 0.569 -13.618 1.00 94.94 94 ILE A C 1
ATOM 660 O O . ILE A 1 94 ? -1.798 1.129 -14.131 1.00 94.94 94 ILE A O 1
ATOM 664 N N . VAL A 1 95 ? 0.327 1.187 -13.381 1.00 90.00 95 VAL A N 1
ATOM 665 C CA . VAL A 1 95 ? 0.594 2.549 -13.847 1.00 90.00 95 VAL A CA 1
ATOM 666 C C . VAL A 1 95 ? 0.891 2.497 -15.341 1.00 90.00 95 VAL A C 1
ATOM 668 O O . VAL A 1 95 ? 1.701 1.692 -15.802 1.00 90.00 95 VAL A O 1
ATOM 671 N N . ARG A 1 96 ? 0.209 3.346 -16.105 1.00 89.06 96 ARG A N 1
ATOM 672 C CA . ARG A 1 96 ? 0.449 3.540 -17.535 1.00 89.06 96 ARG A CA 1
ATOM 673 C C . ARG A 1 96 ? 0.766 5.012 -17.781 1.00 89.06 96 ARG A C 1
ATOM 675 O O . ARG A 1 96 ? 0.153 5.854 -17.124 1.00 89.06 96 ARG A O 1
ATOM 682 N N . PRO A 1 97 ? 1.680 5.331 -18.711 1.00 86.44 97 PRO A N 1
ATOM 683 C CA . PRO A 1 97 ? 1.863 6.704 -19.157 1.00 86.44 97 PRO A CA 1
ATOM 684 C C . PRO A 1 97 ? 0.527 7.262 -19.652 1.00 86.44 97 PRO A C 1
ATOM 686 O O . PRO A 1 97 ? -0.164 6.598 -20.424 1.00 86.44 97 PRO A O 1
ATOM 689 N N . SER A 1 98 ? 0.167 8.466 -19.210 1.00 88.12 98 SER A N 1
ATOM 690 C CA . SER A 1 98 ? -1.004 9.181 -19.733 1.00 88.12 98 SER A CA 1
ATOM 691 C C . SER A 1 98 ? -0.818 9.542 -21.208 1.00 88.12 98 SER A C 1
ATOM 693 O O . SER A 1 98 ? -1.758 9.435 -21.989 1.00 88.12 98 SER A O 1
ATOM 695 N N . SER A 1 99 ? 0.415 9.883 -21.581 1.00 87.56 99 SER A N 1
ATOM 696 C CA . SER A 1 99 ? 0.856 10.089 -22.956 1.00 87.56 99 SER A CA 1
ATOM 697 C C . SER A 1 99 ? 2.081 9.211 -23.200 1.00 87.56 99 SER A C 1
ATOM 699 O O . SER A 1 99 ? 3.166 9.550 -22.717 1.00 87.56 99 SER A O 1
ATOM 701 N N . PRO A 1 100 ? 1.939 8.053 -23.868 1.00 78.62 100 PRO A N 1
ATOM 702 C CA . PRO A 1 100 ? 3.091 7.232 -24.200 1.00 78.62 100 PRO A CA 1
ATOM 703 C C . PRO A 1 100 ? 4.019 8.033 -25.125 1.00 78.62 100 PRO A C 1
ATOM 705 O O . PRO A 1 100 ? 3.536 8.626 -26.092 1.00 78.62 100 PRO A O 1
ATOM 708 N N . PRO A 1 101 ? 5.327 8.098 -24.828 1.00 78.06 101 PRO A N 1
ATOM 709 C CA . PRO A 1 101 ? 6.271 8.760 -25.714 1.00 78.06 101 PRO A CA 1
ATOM 710 C C . PRO A 1 101 ? 6.232 8.098 -27.093 1.00 78.06 101 PRO A C 1
ATOM 712 O O . PRO A 1 101 ? 6.205 6.870 -27.204 1.00 78.06 101 PRO A O 1
ATOM 715 N N . ALA A 1 102 ? 6.209 8.922 -28.139 1.00 84.38 102 ALA A N 1
ATOM 716 C CA . ALA A 1 102 ? 6.452 8.452 -29.491 1.00 84.38 102 ALA A CA 1
ATOM 717 C C . ALA A 1 102 ? 7.940 8.102 -29.585 1.00 84.38 102 ALA A C 1
ATOM 719 O O . ALA A 1 102 ? 8.795 8.982 -29.498 1.00 84.38 102 ALA A O 1
ATOM 720 N N . PHE A 1 103 ? 8.234 6.810 -29.673 1.00 83.31 103 PHE A N 1
ATOM 721 C CA . PHE A 1 103 ? 9.568 6.327 -29.984 1.00 83.31 103 PHE A CA 1
ATOM 722 C C . PHE A 1 103 ? 9.650 6.109 -31.497 1.00 83.31 103 PHE A C 1
ATOM 724 O O . PHE A 1 103 ? 8.798 5.423 -32.064 1.00 83.31 103 PHE A O 1
ATOM 731 N N . ASP A 1 104 ? 10.659 6.695 -32.126 1.00 88.69 104 ASP A N 1
ATOM 732 C CA . ASP A 1 104 ? 11.111 6.333 -33.467 1.00 88.69 104 ASP A CA 1
ATOM 733 C C . ASP A 1 104 ? 11.885 5.000 -33.424 1.00 88.69 104 ASP A C 1
ATOM 735 O O . ASP A 1 104 ? 12.142 4.425 -32.362 1.00 88.69 104 ASP A O 1
ATOM 739 N N . GLU A 1 105 ? 12.280 4.477 -34.584 1.00 87.88 105 GLU A N 1
ATOM 740 C CA . GLU A 1 105 ? 13.177 3.322 -34.621 1.00 87.88 105 GLU A CA 1
ATOM 741 C C . GLU A 1 105 ? 14.589 3.720 -34.165 1.00 87.88 105 GLU A C 1
ATOM 743 O O . GLU A 1 105 ? 15.211 4.627 -34.719 1.00 87.88 105 GLU A O 1
ATOM 748 N N . GLY A 1 106 ? 15.123 3.024 -33.160 1.00 89.94 106 GLY A N 1
ATOM 749 C CA . GLY A 1 106 ? 16.490 3.237 -32.696 1.00 89.94 106 GLY A CA 1
ATOM 750 C C . GLY A 1 106 ? 16.732 2.785 -31.256 1.00 89.94 106 GLY A C 1
ATOM 751 O O . GLY A 1 106 ? 15.804 2.377 -30.554 1.00 89.94 106 GLY A O 1
ATOM 752 N N . PRO A 1 107 ? 17.995 2.816 -30.798 1.00 91.50 107 PRO A N 1
ATOM 753 C CA . PRO A 1 107 ? 18.329 2.506 -29.418 1.00 91.50 107 PRO A CA 1
ATOM 754 C C . PRO A 1 107 ? 17.953 3.666 -28.489 1.00 91.50 107 PRO A C 1
ATOM 756 O O . PRO A 1 107 ? 18.294 4.821 -28.738 1.00 91.50 107 PRO A O 1
ATOM 759 N N . TYR A 1 108 ? 17.322 3.332 -27.364 1.00 88.88 108 TYR A N 1
ATOM 760 C CA . TYR A 1 108 ? 16.993 4.275 -26.298 1.00 88.88 108 TYR A CA 1
ATOM 761 C C . TYR A 1 108 ? 17.715 3.903 -25.007 1.00 88.88 108 TYR A C 1
ATOM 763 O O . TYR A 1 108 ? 17.835 2.725 -24.667 1.00 88.88 108 TYR A O 1
ATOM 771 N N . LEU A 1 109 ? 18.145 4.918 -24.256 1.00 91.31 109 LEU A N 1
ATOM 772 C CA . LEU A 1 109 ? 18.608 4.768 -22.881 1.00 91.31 109 LEU A CA 1
ATOM 773 C C . LEU A 1 109 ? 17.536 5.314 -21.937 1.00 91.31 109 LEU A C 1
ATOM 775 O O . LEU A 1 109 ? 17.192 6.493 -22.000 1.00 91.31 109 LEU A O 1
ATOM 779 N N . ALA A 1 110 ? 17.034 4.462 -21.048 1.00 88.56 110 ALA A N 1
ATOM 780 C CA . ALA A 1 110 ? 16.149 4.864 -19.963 1.00 88.56 110 ALA A CA 1
ATOM 781 C C . ALA A 1 110 ? 16.937 4.919 -18.650 1.00 88.56 110 ALA A C 1
ATOM 783 O O . ALA A 1 110 ? 17.703 4.006 -18.343 1.00 88.56 110 ALA A O 1
ATOM 784 N N . PHE A 1 111 ? 16.729 5.971 -17.861 1.00 92.06 111 PHE A N 1
ATOM 785 C CA . PHE A 1 111 ? 17.275 6.090 -16.512 1.00 92.06 111 PHE A CA 1
ATOM 786 C C . PHE A 1 111 ? 16.244 6.740 -15.588 1.00 92.06 111 PHE A C 1
ATOM 788 O O . PHE A 1 111 ? 15.417 7.540 -16.025 1.00 92.06 111 PHE A O 1
ATOM 795 N N . ALA A 1 112 ? 16.299 6.394 -14.307 1.00 86.50 112 ALA A N 1
ATOM 796 C CA . ALA A 1 112 ? 15.533 7.039 -13.250 1.00 86.50 112 ALA A CA 1
ATOM 797 C C . ALA A 1 112 ? 16.376 7.043 -11.970 1.00 86.50 112 ALA A C 1
ATOM 799 O O . ALA A 1 112 ? 17.060 6.062 -11.680 1.00 86.50 112 ALA A O 1
ATOM 800 N N . GLY A 1 113 ? 16.336 8.148 -11.227 1.00 84.56 113 GLY A N 1
ATOM 801 C CA . GLY A 1 113 ? 16.818 8.197 -9.847 1.00 84.56 113 GLY A CA 1
ATOM 802 C C . GLY A 1 113 ? 15.683 7.833 -8.894 1.00 84.56 113 GLY A C 1
ATOM 803 O O . GLY A 1 113 ? 14.529 8.165 -9.172 1.00 84.56 113 GLY A O 1
ATOM 804 N N . ILE A 1 114 ? 16.015 7.150 -7.800 1.00 64.94 114 ILE A N 1
ATOM 805 C CA . ILE A 1 114 ? 15.107 6.853 -6.682 1.00 64.94 114 ILE A CA 1
ATOM 806 C C . ILE A 1 114 ? 15.539 7.607 -5.433 1.00 64.94 114 ILE A C 1
ATOM 808 O O . ILE A 1 114 ? 16.768 7.757 -5.243 1.00 64.94 114 ILE A O 1
#

Nearest PDB structures (foldseek):
  8t64-assembly2_C  TM=6.238E-01  e=4.920E+00  Nitrosococcus halophilus Nc 4
  4a0r-assembly1_A  TM=4.589E-01  e=1.998E+00  Arabidopsis thaliana
  4a0r-assembly1_B  TM=4.620E-01  e=2.272E+00  Arabidopsis thaliana
  6nqt-assembly3_F  TM=3.803E-01  e=3.803E+00  Homo sapiens

Sequence (114 aa):
RPEGAAAAIRGGASIIVMDDGLQNPSLAKDFSILVVDAASGLGNGRLMPAGPLREKPGNALSRINALILTGRGHAGDGIAARARARGIPVFSSIVR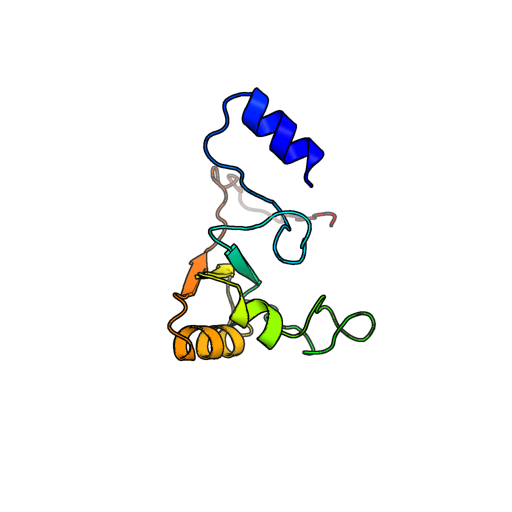PSSPPAFDEGPYLAFAGI

Secondary structure (DSSP, 8-state):
-HHHHHHHHHTT-S----TT-TT-TTS--S--EEEEETTTTTTTSPBTTTSSBSS-HHHHHTS-SEEEEESS-STTHHHHHHHHTTT--EEEE----SS-----SS--------

Foldseek 3Di:
DVVVVVV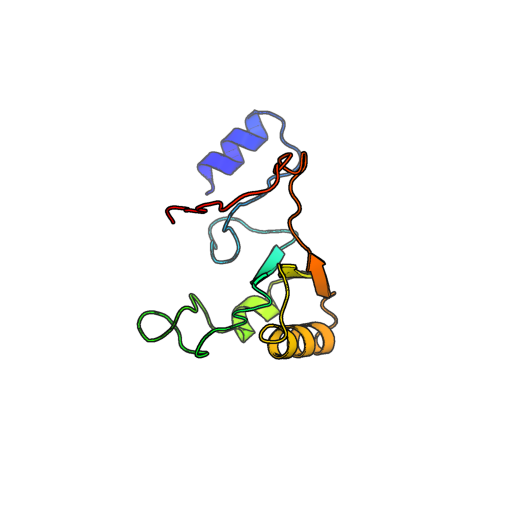CVVVVDPDDDDDVCQPPPPDDDPAAEAEAAQAQAQPPQDDPPVGDDVDHLVVSLVPHQAYEHEDDHHSNVVSVVVNVVVVRYYYYYYDDPPDPDDDDPDDDDDDDDD

Radius of gyration: 17.92 Å; Cα contacts (8 Å, |Δi|>4): 134; chains: 1; bounding box: 33×40×50 Å

pLDDT: mean 94.64, std 4.99, range [64.94, 98.75]